Protein AF-A0A822D1A9-F1 (afdb_monomer)

Radius of gyration: 16.35 Å; Cα contacts (8 Å, |Δi|>4): 151; chains: 1; bounding box: 41×34×35 Å

Sequence (163 aa):
LYDCHIIHCDVRPKNLMLDRDTNHIKLIDFGFAIAYDEDDDRSTVDIMDPVMYANDKFLDFHLELLTGKGFPYYHYEQTFDLTCTLNIIMSNSNADMKRNIQSINILPDVQKRQLESLKFWQNLKQTNKHYSKLLNLMKQLDESNQSSSFAVLKDEIEKLFNN

Structure (mmCIF, N/CA/C/O backbone):
data_AF-A0A822D1A9-F1
#
_entry.id   AF-A0A822D1A9-F1
#
loop_
_atom_site.group_PDB
_atom_site.id
_atom_site.type_symbol
_atom_site.label_atom_id
_atom_site.label_alt_id
_atom_site.label_comp_id
_atom_site.label_asym_id
_atom_site.label_entity_id
_atom_site.label_seq_id
_atom_site.pdbx_PDB_ins_code
_atom_site.Cartn_x
_atom_site.Cartn_y
_atom_site.Cartn_z
_atom_site.occupancy
_atom_site.B_iso_or_equiv
_atom_site.auth_seq_id
_atom_site.auth_comp_id
_atom_site.auth_asym_id
_atom_site.auth_atom_id
_atom_site.pdbx_PDB_model_num
ATOM 1 N N . LEU A 1 1 ? 0.813 -14.803 -4.213 1.00 71.69 1 LEU A N 1
ATOM 2 C CA . LEU A 1 1 ? 1.535 -14.156 -5.335 1.00 71.69 1 LEU A CA 1
ATOM 3 C C . LEU A 1 1 ? 3.029 -14.252 -5.114 1.00 71.69 1 LEU A C 1
ATOM 5 O O . LEU A 1 1 ? 3.694 -14.770 -5.997 1.00 71.69 1 LEU A O 1
ATOM 9 N N . TYR A 1 2 ? 3.504 -13.863 -3.927 1.00 67.94 2 TYR A N 1
ATOM 10 C CA . TYR A 1 2 ? 4.890 -14.048 -3.495 1.00 67.94 2 TYR A CA 1
ATOM 11 C C . TYR A 1 2 ? 5.407 -15.485 -3.701 1.00 67.94 2 TYR A C 1
ATOM 13 O O . TYR A 1 2 ? 6.341 -15.668 -4.462 1.00 67.94 2 TYR A O 1
ATOM 21 N N . ASP A 1 3 ? 4.700 -16.512 -3.206 1.00 72.88 3 ASP A N 1
ATOM 22 C CA . ASP A 1 3 ? 5.075 -17.932 -3.419 1.00 72.88 3 ASP A CA 1
ATOM 23 C C . ASP A 1 3 ? 5.117 -18.376 -4.895 1.00 72.88 3 ASP A C 1
ATOM 25 O O . ASP A 1 3 ? 5.614 -19.450 -5.227 1.00 72.88 3 ASP A O 1
ATOM 29 N N . CYS A 1 4 ? 4.528 -17.584 -5.793 1.00 77.31 4 CYS A N 1
ATOM 30 C CA . CYS A 1 4 ? 4.548 -17.823 -7.235 1.00 77.31 4 CYS A CA 1
ATOM 31 C C . CYS A 1 4 ? 5.591 -16.954 -7.952 1.00 77.31 4 CYS A C 1
ATOM 33 O O . CYS A 1 4 ? 5.590 -16.925 -9.179 1.00 77.31 4 CYS A O 1
ATOM 35 N N . HIS A 1 5 ? 6.421 -16.227 -7.203 1.00 74.81 5 HIS A N 1
ATOM 36 C CA . HIS A 1 5 ? 7.373 -15.232 -7.682 1.00 74.81 5 HIS A CA 1
ATOM 37 C C . HIS A 1 5 ? 6.736 -14.148 -8.562 1.00 74.81 5 HIS A C 1
ATOM 39 O O . HIS A 1 5 ? 7.276 -13.750 -9.592 1.00 74.81 5 HIS A O 1
ATOM 45 N N . ILE A 1 6 ? 5.544 -13.679 -8.176 1.00 76.88 6 ILE A N 1
ATOM 46 C CA . ILE A 1 6 ? 4.806 -12.630 -8.890 1.00 76.88 6 ILE A CA 1
ATOM 47 C C . ILE A 1 6 ? 4.643 -11.404 -7.992 1.00 76.88 6 ILE A C 1
ATOM 49 O O . ILE A 1 6 ? 4.118 -11.510 -6.882 1.00 76.88 6 ILE A O 1
ATOM 53 N N . ILE A 1 7 ? 4.986 -10.226 -8.516 1.00 74.75 7 ILE A N 1
ATOM 54 C CA . ILE A 1 7 ? 4.678 -8.922 -7.911 1.00 74.75 7 ILE A CA 1
ATOM 55 C C . ILE A 1 7 ? 3.602 -8.248 -8.765 1.00 74.75 7 ILE A C 1
ATOM 57 O O . ILE A 1 7 ? 3.752 -8.118 -9.973 1.00 74.75 7 ILE A O 1
ATOM 61 N N . HIS A 1 8 ? 2.499 -7.812 -8.152 1.00 78.50 8 HIS A N 1
ATOM 62 C CA . HIS A 1 8 ? 1.350 -7.257 -8.885 1.00 78.50 8 HIS A CA 1
ATOM 63 C C . HIS A 1 8 ? 1.573 -5.832 -9.435 1.00 78.50 8 HIS A C 1
ATOM 65 O O . HIS A 1 8 ? 0.935 -5.441 -10.408 1.00 78.50 8 HIS A O 1
ATOM 71 N N . CYS A 1 9 ? 2.426 -5.034 -8.786 1.00 75.12 9 CYS A N 1
ATOM 72 C CA . CYS A 1 9 ? 2.758 -3.631 -9.101 1.00 75.12 9 CYS A CA 1
ATOM 73 C C . CYS A 1 9 ? 1.615 -2.591 -9.091 1.00 75.12 9 CYS A C 1
ATOM 75 O O . CYS A 1 9 ? 1.907 -1.407 -8.968 1.00 75.12 9 CYS A O 1
ATOM 77 N N . ASP A 1 10 ? 0.337 -2.982 -9.145 1.00 78.25 10 ASP A N 1
ATOM 78 C CA . ASP A 1 10 ? -0.812 -2.055 -9.026 1.00 78.25 10 ASP A CA 1
ATOM 79 C C . ASP A 1 10 ? -1.801 -2.493 -7.928 1.00 78.25 10 ASP A C 1
ATOM 81 O O . ASP A 1 10 ? -3.002 -2.639 -8.160 1.00 78.25 10 ASP A O 1
ATOM 85 N N . VAL A 1 11 ? -1.309 -2.782 -6.716 1.00 79.19 11 VAL A N 1
ATOM 86 C CA . VAL A 1 11 ? -2.184 -3.114 -5.574 1.00 79.19 11 VAL A CA 1
ATOM 87 C C . VAL A 1 11 ? -2.838 -1.835 -5.049 1.00 79.19 11 VAL A C 1
ATOM 89 O O . VAL A 1 11 ? -2.198 -0.982 -4.435 1.00 79.19 11 VAL A O 1
ATOM 92 N N . ARG A 1 12 ? -4.139 -1.680 -5.306 1.00 81.06 12 ARG A N 1
ATOM 93 C CA . ARG A 1 12 ? -4.933 -0.506 -4.909 1.00 81.06 12 ARG A CA 1
ATOM 94 C C . ARG A 1 12 ? -6.425 -0.832 -4.869 1.00 81.06 12 ARG A C 1
ATOM 96 O O . ARG A 1 12 ? -6.840 -1.781 -5.526 1.00 81.06 12 ARG A O 1
ATOM 103 N N . PRO A 1 13 ? -7.270 -0.013 -4.210 1.00 84.81 13 PRO A N 1
ATOM 104 C CA . PRO A 1 13 ? -8.690 -0.332 -4.025 1.00 84.81 13 PRO A CA 1
ATOM 105 C C . PRO A 1 13 ? -9.472 -0.675 -5.302 1.00 84.81 13 PRO A C 1
ATOM 107 O O . PRO A 1 13 ? -10.316 -1.558 -5.262 1.00 84.81 13 PRO A O 1
ATOM 110 N N . LYS A 1 14 ? -9.187 -0.025 -6.444 1.00 86.06 14 LYS A N 1
ATOM 111 C CA . LYS A 1 14 ? -9.860 -0.331 -7.728 1.00 86.06 14 LYS A CA 1
ATOM 112 C C . LYS A 1 14 ? -9.558 -1.744 -8.262 1.00 86.06 14 LYS A C 1
ATOM 114 O O . LYS A 1 14 ? -10.337 -2.254 -9.054 1.00 86.06 14 LYS A O 1
ATOM 119 N N . ASN A 1 15 ? -8.454 -2.345 -7.813 1.00 87.62 15 ASN A N 1
ATOM 120 C CA . ASN A 1 15 ? -7.969 -3.662 -8.222 1.00 87.62 15 ASN A CA 1
ATOM 121 C C . ASN A 1 15 ? -8.267 -4.731 -7.156 1.00 87.62 15 ASN A C 1
ATOM 123 O O . ASN A 1 15 ? -7.783 -5.854 -7.236 1.00 87.62 15 ASN A O 1
ATOM 127 N N . LEU A 1 16 ? -9.074 -4.392 -6.148 1.00 88.25 16 LEU A N 1
ATOM 128 C CA . LEU A 1 16 ? -9.589 -5.323 -5.152 1.00 88.25 16 LEU A CA 1
ATOM 129 C C . LEU A 1 16 ? -11.083 -5.519 -5.410 1.00 88.25 16 LEU A C 1
ATOM 131 O O . LEU A 1 16 ? -11.872 -4.583 -5.282 1.00 88.25 16 LEU A O 1
ATOM 135 N N . MET A 1 17 ? -11.481 -6.734 -5.775 1.00 89.62 17 MET A N 1
ATOM 136 C CA . MET A 1 17 ? -12.871 -7.072 -6.063 1.00 89.62 17 MET A CA 1
ATOM 137 C C . MET A 1 17 ? -13.450 -7.951 -4.958 1.00 89.62 17 MET A C 1
ATOM 139 O O . MET A 1 17 ? -12.850 -8.953 -4.578 1.00 89.62 17 MET A O 1
ATOM 143 N N . LEU A 1 18 ? -14.634 -7.595 -4.458 1.00 90.38 18 LEU A N 1
ATOM 144 C CA . LEU A 1 18 ? -15.374 -8.433 -3.520 1.00 90.38 18 LEU A CA 1
ATOM 145 C C . LEU A 1 18 ? -16.129 -9.519 -4.289 1.00 90.38 18 LEU A C 1
ATOM 147 O O . LEU A 1 18 ? -17.039 -9.221 -5.065 1.00 90.38 18 LEU A O 1
ATOM 151 N N . ASP A 1 19 ? -15.778 -10.772 -4.034 1.00 90.25 19 ASP A N 1
ATOM 152 C CA . ASP A 1 19 ? -16.587 -11.920 -4.411 1.00 90.25 19 ASP A CA 1
ATOM 153 C C . ASP A 1 19 ? -17.749 -12.039 -3.415 1.00 90.25 19 ASP A C 1
ATOM 155 O O . ASP A 1 19 ? -17.548 -12.324 -2.235 1.00 90.25 19 ASP A O 1
ATOM 159 N N . ARG A 1 20 ? -18.972 -11.763 -3.883 1.00 90.00 20 ARG A N 1
ATOM 160 C CA . ARG A 1 20 ? -20.173 -11.731 -3.033 1.00 90.00 20 ARG A CA 1
ATOM 161 C C . ARG A 1 20 ? -20.631 -13.112 -2.579 1.00 90.00 20 ARG A C 1
ATOM 163 O O . ARG A 1 20 ? -21.328 -13.195 -1.574 1.00 90.00 20 ARG A O 1
ATOM 170 N N . ASP A 1 21 ? -20.249 -14.162 -3.296 1.00 91.69 21 ASP A N 1
ATOM 171 C CA . ASP A 1 21 ? -20.668 -15.522 -2.969 1.00 91.69 21 ASP A CA 1
ATOM 172 C C . ASP A 1 21 ? -19.790 -16.093 -1.853 1.00 91.69 21 ASP A C 1
ATOM 174 O O . ASP A 1 21 ? -20.269 -16.805 -0.972 1.00 91.69 21 ASP A O 1
ATOM 178 N N . THR A 1 22 ? -18.501 -15.738 -1.857 1.00 87.19 22 THR A N 1
ATOM 179 C CA . THR A 1 22 ? -17.527 -16.218 -0.863 1.00 87.19 22 THR A CA 1
ATOM 180 C C . THR A 1 22 ? -17.194 -15.201 0.228 1.00 87.19 22 THR A C 1
ATOM 182 O O . THR A 1 22 ? -16.541 -15.556 1.205 1.00 87.19 22 THR A O 1
ATOM 185 N N . ASN A 1 23 ? -17.625 -13.943 0.087 1.00 80.62 23 ASN A N 1
ATOM 186 C CA . ASN A 1 23 ? -17.177 -12.806 0.903 1.00 80.62 23 ASN A CA 1
ATOM 187 C C . ASN A 1 23 ? -15.646 -12.633 0.942 1.00 80.62 23 ASN A C 1
ATOM 189 O O . ASN A 1 23 ? -15.108 -12.014 1.861 1.00 80.62 23 ASN A O 1
ATOM 193 N N . HIS A 1 24 ? -14.930 -13.156 -0.055 1.00 80.69 24 HIS A N 1
ATOM 194 C CA . HIS A 1 24 ? -13.487 -12.986 -0.180 1.00 80.69 24 HIS A CA 1
ATOM 195 C C . HIS A 1 24 ? -13.143 -11.803 -1.083 1.00 80.69 24 HIS A C 1
ATOM 197 O O . HIS A 1 24 ? -13.847 -11.493 -2.046 1.00 80.69 24 HIS A O 1
ATOM 203 N N . ILE A 1 25 ? -12.012 -11.160 -0.796 1.00 83.00 25 ILE A N 1
ATOM 204 C CA . ILE A 1 25 ? -11.418 -10.180 -1.704 1.00 83.00 25 ILE A CA 1
ATOM 205 C C . ILE A 1 25 ? -10.511 -10.915 -2.687 1.00 83.00 25 ILE A C 1
ATOM 207 O O . ILE A 1 25 ? -9.664 -11.715 -2.293 1.00 83.00 25 ILE A O 1
ATOM 211 N N . LYS A 1 26 ? -10.680 -10.617 -3.972 1.00 86.38 26 LYS A N 1
ATOM 212 C CA . LYS A 1 26 ? -9.811 -11.066 -5.056 1.00 86.38 26 LYS A CA 1
ATOM 213 C C . LYS A 1 26 ? -9.015 -9.883 -5.581 1.00 86.38 26 LYS A C 1
ATOM 215 O O . LYS A 1 26 ? -9.582 -8.831 -5.873 1.00 86.38 26 LYS A O 1
ATOM 220 N N . LEU A 1 27 ? -7.709 -10.074 -5.713 1.00 87.38 27 LEU A N 1
ATOM 221 C CA . LEU A 1 27 ? -6.847 -9.154 -6.441 1.00 87.38 27 LEU A CA 1
ATOM 222 C C . LEU A 1 27 ? -7.058 -9.382 -7.945 1.00 87.38 27 LEU A C 1
ATOM 224 O O . LEU A 1 27 ? -7.046 -10.524 -8.407 1.00 87.38 27 LEU A O 1
ATOM 228 N N . ILE A 1 28 ? -7.320 -8.305 -8.679 1.00 90.12 28 ILE A N 1
ATOM 229 C CA . ILE A 1 28 ? -7.594 -8.300 -10.120 1.00 90.12 28 ILE A CA 1
ATOM 230 C C . ILE A 1 28 ? -6.649 -7.327 -10.833 1.00 90.12 28 ILE A C 1
ATOM 232 O O . ILE A 1 28 ? -6.039 -6.488 -10.185 1.00 90.12 28 ILE A O 1
ATOM 236 N N . ASP A 1 29 ? -6.624 -7.391 -12.166 1.00 87.06 29 ASP A N 1
ATOM 237 C CA . ASP A 1 29 ? -5.840 -6.501 -13.039 1.00 87.06 29 ASP A CA 1
ATOM 238 C C . ASP A 1 29 ? -4.312 -6.656 -12.909 1.00 87.06 29 ASP A C 1
ATOM 240 O O . ASP A 1 29 ? -3.592 -5.795 -12.413 1.00 87.06 29 ASP A O 1
ATOM 244 N N . PHE A 1 30 ? -3.816 -7.770 -13.450 1.00 86.56 30 PHE A N 1
ATOM 245 C CA . PHE A 1 30 ? -2.393 -8.110 -13.531 1.00 86.56 30 PHE A CA 1
ATOM 246 C C . PHE A 1 30 ? -1.680 -7.442 -14.720 1.00 86.56 30 PHE A C 1
ATOM 248 O O . PHE A 1 30 ? -0.601 -7.885 -15.106 1.00 86.56 30 PHE A O 1
ATOM 255 N N . GLY A 1 31 ? -2.256 -6.398 -15.329 1.00 83.38 31 GLY A N 1
ATOM 256 C CA . GLY A 1 31 ? -1.681 -5.739 -16.511 1.00 83.38 31 GLY A CA 1
ATOM 257 C C . GLY A 1 31 ? -0.286 -5.141 -16.287 1.00 83.38 31 GLY A C 1
ATOM 258 O O . GLY A 1 31 ? 0.441 -4.918 -17.251 1.00 83.38 31 GLY A O 1
ATOM 259 N N . PHE A 1 32 ? 0.090 -4.926 -15.023 1.00 76.00 32 PHE A N 1
ATOM 260 C CA . PHE A 1 32 ? 1.408 -4.445 -14.601 1.00 76.00 32 PHE A CA 1
ATOM 261 C C . PHE A 1 32 ? 2.195 -5.468 -13.776 1.00 76.00 32 PHE A C 1
ATOM 263 O O . PHE A 1 32 ? 3.253 -5.138 -13.244 1.00 76.00 32 PHE A O 1
ATOM 270 N N . ALA A 1 33 ? 1.678 -6.688 -13.630 1.00 79.38 33 ALA A N 1
ATOM 271 C CA . ALA A 1 33 ? 2.338 -7.695 -12.824 1.00 79.38 33 ALA A CA 1
ATOM 272 C C . ALA A 1 33 ? 3.624 -8.174 -13.499 1.00 79.38 33 ALA A C 1
ATOM 274 O O . ALA A 1 33 ? 3.681 -8.343 -14.718 1.00 79.38 33 ALA A O 1
ATOM 275 N N . ILE A 1 34 ? 4.636 -8.444 -12.685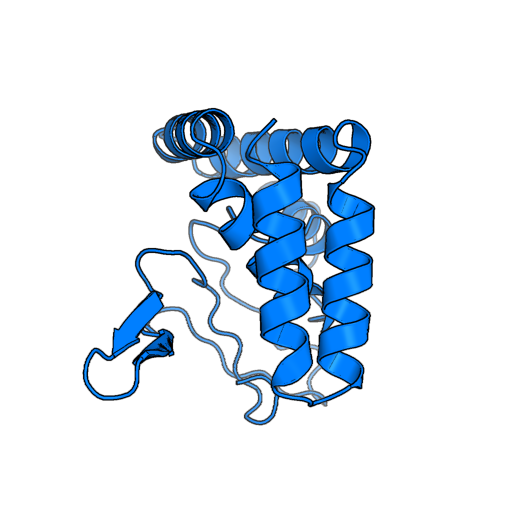 1.00 73.88 34 ILE A N 1
ATOM 276 C CA . ILE A 1 34 ? 5.912 -8.990 -13.131 1.00 73.88 34 ILE A CA 1
ATOM 277 C C . ILE A 1 34 ? 6.187 -10.326 -12.448 1.00 73.88 34 ILE A C 1
ATOM 279 O O . ILE A 1 34 ? 5.747 -10.560 -11.319 1.00 73.88 34 ILE A O 1
ATOM 283 N N . ALA A 1 35 ? 6.935 -11.183 -13.135 1.00 75.56 35 ALA A N 1
ATOM 284 C CA . ALA A 1 35 ? 7.597 -12.321 -12.515 1.00 75.56 35 ALA A CA 1
ATOM 285 C C . ALA A 1 35 ? 9.004 -11.892 -12.077 1.00 75.56 35 ALA A C 1
ATOM 287 O O . ALA A 1 35 ? 9.661 -11.142 -12.801 1.00 75.56 35 ALA A O 1
ATOM 288 N N . TYR A 1 36 ? 9.452 -12.348 -10.913 1.00 68.25 36 TYR A N 1
ATOM 289 C CA . TYR A 1 36 ? 10.832 -12.185 -10.459 1.00 68.25 36 TYR A CA 1
ATOM 290 C C . TYR A 1 36 ? 11.468 -13.557 -10.229 1.00 68.25 36 TYR A C 1
ATOM 292 O O . TYR A 1 36 ? 10.769 -14.564 -10.158 1.00 68.25 36 TYR A O 1
ATOM 300 N N . ASP A 1 37 ? 12.790 -13.600 -10.165 1.00 69.75 37 ASP A N 1
ATOM 301 C CA . ASP A 1 37 ? 13.548 -14.796 -9.811 1.00 69.75 37 ASP A CA 1
ATOM 302 C C . ASP A 1 37 ? 14.379 -14.437 -8.577 1.00 69.75 37 ASP A C 1
ATOM 304 O O . ASP A 1 37 ? 15.053 -13.409 -8.571 1.00 69.75 37 ASP A O 1
ATOM 308 N N . GLU A 1 38 ? 14.266 -15.223 -7.505 1.00 65.06 38 GLU A N 1
ATOM 309 C CA . GLU A 1 38 ? 14.998 -14.976 -6.253 1.00 65.06 38 GLU A CA 1
ATOM 310 C C . GLU A 1 38 ? 16.513 -15.113 -6.439 1.00 65.06 38 GLU A C 1
ATOM 312 O O . GLU A 1 38 ? 17.275 -14.484 -5.703 1.00 65.06 38 GLU A O 1
ATOM 317 N N . ASP A 1 39 ? 16.935 -15.882 -7.447 1.00 65.38 39 ASP A N 1
ATOM 318 C CA . ASP A 1 39 ? 18.337 -16.094 -7.801 1.00 65.38 39 ASP A CA 1
ATOM 319 C C . ASP A 1 39 ? 18.851 -15.080 -8.845 1.00 65.38 39 ASP A C 1
ATOM 321 O O . ASP A 1 39 ? 20.058 -15.022 -9.110 1.00 65.38 39 ASP A O 1
ATOM 325 N N . ASP A 1 40 ? 17.969 -14.262 -9.436 1.00 59.69 40 ASP A N 1
ATOM 326 C CA . ASP A 1 40 ? 18.343 -13.216 -10.390 1.00 59.69 40 ASP A CA 1
ATOM 327 C C . ASP A 1 40 ? 18.321 -11.834 -9.724 1.00 59.69 40 ASP A C 1
ATOM 329 O O . ASP A 1 40 ? 17.287 -11.177 -9.595 1.00 59.69 40 ASP A O 1
ATOM 333 N N . ASP A 1 41 ? 19.513 -11.327 -9.402 1.00 54.03 41 ASP A N 1
ATOM 334 C CA . ASP A 1 41 ? 19.749 -9.944 -8.954 1.00 54.03 41 ASP A CA 1
ATOM 335 C C . ASP A 1 41 ? 19.246 -8.877 -9.960 1.00 54.03 41 ASP A C 1
ATOM 337 O O . ASP A 1 41 ? 19.340 -7.674 -9.701 1.00 54.03 41 ASP A O 1
ATOM 341 N N . ARG A 1 42 ? 18.746 -9.282 -11.140 1.00 49.81 42 ARG A N 1
ATOM 342 C CA . ARG A 1 42 ? 18.318 -8.402 -12.235 1.00 49.81 42 ARG A CA 1
ATOM 343 C C . ARG A 1 42 ? 16.825 -8.407 -12.533 1.00 49.81 42 ARG A C 1
ATOM 345 O O . ARG A 1 42 ? 16.446 -7.989 -13.629 1.00 49.81 42 ARG A O 1
ATOM 352 N N . SER A 1 43 ? 15.956 -8.778 -11.597 1.00 47.47 43 SER A N 1
ATOM 353 C CA . SER A 1 43 ? 14.517 -8.538 -11.766 1.00 47.47 43 SER A CA 1
ATOM 354 C C . SER A 1 43 ? 14.200 -7.030 -11.707 1.00 47.47 43 SER A C 1
ATOM 356 O O . SER A 1 43 ? 13.792 -6.487 -10.681 1.00 47.47 43 SER A O 1
ATOM 358 N N . THR A 1 44 ? 14.442 -6.318 -12.811 1.00 48.62 44 THR A N 1
ATOM 359 C CA . THR A 1 44 ? 14.076 -4.911 -12.994 1.00 48.62 44 THR A CA 1
ATOM 360 C C . THR A 1 44 ? 12.574 -4.814 -13.209 1.00 48.62 44 THR A C 1
ATOM 362 O O . THR A 1 44 ? 12.032 -5.446 -14.116 1.00 48.62 44 THR A O 1
ATOM 365 N N . VAL A 1 45 ? 11.903 -4.009 -12.394 1.00 53.09 45 VAL A N 1
ATOM 366 C CA . VAL A 1 45 ? 10.462 -3.768 -12.499 1.00 53.09 45 VAL A CA 1
ATOM 367 C C . VAL A 1 45 ? 10.245 -2.463 -13.253 1.00 53.09 45 VAL A C 1
ATOM 369 O O . VAL A 1 45 ? 10.719 -1.420 -12.802 1.00 53.09 45 VAL A O 1
ATOM 372 N N . ASP A 1 46 ? 9.499 -2.485 -14.358 1.00 48.12 46 ASP A N 1
ATOM 373 C CA . ASP A 1 46 ? 8.955 -1.249 -14.924 1.00 48.12 46 ASP A CA 1
ATOM 374 C C . ASP A 1 46 ? 7.900 -0.707 -13.951 1.00 48.12 46 ASP A C 1
ATOM 376 O O . ASP A 1 46 ? 6.791 -1.234 -13.833 1.00 48.12 46 ASP A O 1
ATOM 380 N N . ILE A 1 47 ? 8.270 0.318 -13.181 1.00 51.38 47 ILE A N 1
ATOM 381 C CA . ILE A 1 47 ? 7.390 0.876 -12.155 1.00 51.38 47 ILE A CA 1
ATOM 382 C C . ILE A 1 47 ? 6.345 1.789 -12.801 1.00 51.38 47 ILE A C 1
ATOM 384 O O . ILE A 1 47 ? 6.672 2.731 -13.523 1.00 51.38 47 ILE A O 1
ATOM 388 N N . MET A 1 48 ? 5.077 1.510 -12.489 1.00 59.50 48 MET A N 1
ATOM 389 C CA . MET A 1 48 ? 3.901 2.180 -13.041 1.00 59.50 48 MET A CA 1
ATOM 390 C C . MET A 1 48 ? 3.152 3.036 -12.001 1.00 59.50 48 MET A C 1
ATOM 392 O O . MET A 1 48 ? 3.461 3.091 -10.811 1.00 59.50 48 MET A O 1
ATOM 396 N N . ASP A 1 49 ? 2.167 3.766 -12.512 1.00 52.78 49 ASP A N 1
ATOM 397 C CA . ASP A 1 49 ? 1.790 5.113 -12.091 1.00 52.78 49 ASP A CA 1
ATOM 398 C C . ASP A 1 49 ? 0.619 5.190 -11.083 1.00 52.78 49 ASP A C 1
ATOM 400 O O . ASP A 1 49 ? -0.194 6.119 -11.127 1.00 52.78 49 ASP A O 1
ATOM 404 N N . PRO A 1 50 ? 0.484 4.249 -10.131 1.00 60.59 50 PRO A N 1
ATOM 405 C CA . PRO A 1 50 ? 0.709 4.752 -8.779 1.00 60.59 50 PRO A CA 1
ATOM 406 C C . PRO A 1 50 ? 1.231 3.714 -7.784 1.00 60.59 50 PRO A C 1
ATOM 408 O O . PRO A 1 50 ? 0.484 2.919 -7.214 1.00 60.59 50 PRO A O 1
ATOM 411 N N . VAL A 1 51 ? 2.457 3.954 -7.341 1.00 72.69 51 VAL A N 1
ATOM 412 C CA . VAL A 1 51 ? 3.018 3.487 -6.064 1.00 72.69 51 VAL A CA 1
ATOM 413 C C . VAL A 1 51 ? 2.390 4.181 -4.837 1.00 72.69 51 VAL A C 1
ATOM 415 O O . VAL A 1 51 ? 2.975 4.228 -3.762 1.00 72.69 51 VAL A O 1
ATOM 418 N N . MET A 1 52 ? 1.180 4.739 -4.985 1.00 77.81 52 MET A N 1
ATOM 419 C CA . MET A 1 52 ? 0.478 5.575 -3.998 1.00 77.81 52 MET A CA 1
ATOM 420 C C . MET A 1 52 ? 0.341 4.898 -2.646 1.00 77.81 52 MET A C 1
ATOM 422 O O . MET A 1 52 ? 0.348 5.587 -1.641 1.00 77.81 52 MET A O 1
ATOM 426 N N . TYR A 1 53 ? 0.157 3.582 -2.609 1.00 83.56 53 TYR A N 1
ATOM 427 C CA . TYR A 1 53 ? 0.000 2.842 -1.359 1.00 83.56 53 TYR A CA 1
ATOM 428 C C . TYR A 1 53 ? 1.282 2.123 -0.946 1.00 83.56 53 TYR A C 1
ATOM 430 O O . TYR A 1 53 ? 1.279 1.470 0.087 1.00 83.56 53 TYR A O 1
ATOM 438 N N . ALA A 1 54 ? 2.375 2.252 -1.698 1.00 80.56 54 ALA A N 1
ATOM 439 C CA . ALA A 1 54 ? 3.616 1.545 -1.421 1.00 80.56 54 ALA A CA 1
ATOM 440 C C . ALA A 1 54 ? 4.252 1.944 -0.077 1.00 80.56 54 ALA A C 1
ATOM 442 O O . ALA A 1 54 ? 3.902 2.950 0.547 1.00 80.56 54 ALA A O 1
ATOM 443 N N . ASN A 1 55 ? 5.203 1.129 0.380 1.00 81.38 55 ASN A N 1
ATOM 444 C CA . ASN A 1 55 ? 6.019 1.469 1.542 1.00 81.38 55 ASN A CA 1
ATOM 445 C C . ASN A 1 55 ? 7.000 2.622 1.217 1.00 81.38 55 ASN A C 1
ATOM 447 O O . ASN A 1 55 ? 7.234 2.933 0.048 1.00 81.38 55 ASN A O 1
ATOM 451 N N . ASP A 1 56 ? 7.589 3.243 2.248 1.00 81.56 56 ASP A N 1
ATOM 452 C CA . ASP A 1 56 ? 8.481 4.399 2.032 1.00 81.56 56 ASP A CA 1
ATOM 453 C C . ASP A 1 56 ? 9.735 3.989 1.263 1.00 81.56 56 ASP A C 1
ATOM 455 O O . ASP A 1 56 ? 10.121 4.693 0.347 1.00 81.56 56 ASP A O 1
ATOM 459 N N . LYS A 1 57 ? 10.310 2.813 1.555 1.00 81.81 57 LYS A N 1
ATOM 460 C CA . LYS A 1 57 ? 11.512 2.317 0.867 1.00 81.81 57 LYS A CA 1
ATOM 461 C C . LYS A 1 57 ? 11.313 2.202 -0.646 1.00 81.81 57 LYS A C 1
ATOM 463 O O . LYS A 1 57 ? 12.198 2.561 -1.410 1.00 81.81 57 LYS A O 1
ATOM 468 N N . PHE A 1 58 ? 10.170 1.681 -1.080 1.00 79.94 58 PHE A N 1
ATOM 469 C CA . PHE A 1 58 ? 9.832 1.520 -2.490 1.00 79.94 58 PHE A CA 1
ATOM 470 C C . PHE A 1 58 ? 9.540 2.861 -3.148 1.00 79.94 58 PHE A C 1
ATOM 472 O O . PHE A 1 58 ? 9.883 3.081 -4.305 1.00 79.94 58 PHE A O 1
ATOM 479 N N . LEU A 1 59 ? 8.911 3.770 -2.409 1.00 80.00 59 LEU A N 1
ATOM 480 C CA . LEU A 1 59 ? 8.607 5.100 -2.900 1.00 80.00 59 LEU A CA 1
ATOM 481 C C . LEU A 1 59 ? 9.870 5.967 -3.022 1.00 80.00 59 LEU A C 1
ATOM 483 O O . LEU A 1 59 ? 10.034 6.646 -4.032 1.00 80.00 59 LEU A O 1
ATOM 487 N N . ASP A 1 60 ? 10.778 5.882 -2.049 1.00 81.25 60 ASP A N 1
ATOM 488 C CA . ASP A 1 60 ? 12.117 6.478 -2.073 1.00 81.25 60 ASP A CA 1
ATOM 489 C C . ASP A 1 60 ? 12.920 5.926 -3.255 1.00 81.25 60 ASP A C 1
ATOM 491 O O . ASP A 1 60 ? 13.395 6.696 -4.088 1.00 81.25 60 ASP A O 1
ATOM 495 N N . PHE A 1 61 ? 12.977 4.597 -3.394 1.00 81.69 61 PHE A N 1
ATOM 496 C CA . PHE A 1 61 ? 13.595 3.926 -4.538 1.00 81.69 61 PHE A CA 1
ATOM 497 C C . PHE A 1 61 ? 13.049 4.442 -5.875 1.00 81.69 61 PHE A C 1
ATOM 499 O O . PHE A 1 61 ? 13.800 4.790 -6.788 1.00 81.69 61 PHE A O 1
ATOM 506 N N . HIS A 1 62 ? 11.724 4.530 -5.997 1.00 77.06 62 HIS A N 1
ATOM 507 C CA . HIS A 1 62 ? 11.097 4.968 -7.233 1.00 77.06 62 HIS A CA 1
ATOM 508 C C . HIS A 1 62 ? 11.389 6.444 -7.549 1.00 77.06 62 HIS A C 1
ATOM 510 O O . HIS A 1 62 ? 11.643 6.798 -8.702 1.00 77.06 62 HIS A O 1
ATOM 516 N N . LEU A 1 63 ? 11.431 7.305 -6.530 1.00 78.88 63 LEU A N 1
ATOM 517 C CA . LEU A 1 63 ? 11.829 8.705 -6.679 1.00 78.88 63 LEU A CA 1
ATOM 518 C C . LEU A 1 63 ? 13.301 8.849 -7.079 1.00 78.88 63 LEU A C 1
ATOM 520 O O . LEU A 1 63 ? 13.634 9.692 -7.916 1.00 78.88 63 LEU A 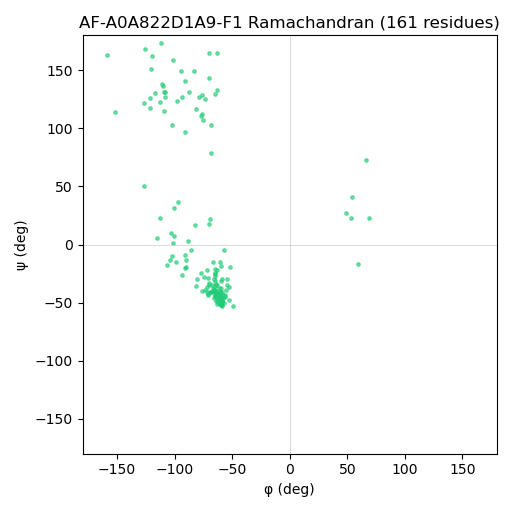O 1
ATOM 524 N N . GLU A 1 64 ? 14.194 8.031 -6.525 1.00 81.50 64 GLU A N 1
ATOM 525 C CA . GLU A 1 64 ? 15.597 7.989 -6.942 1.00 81.50 64 GLU A CA 1
ATOM 526 C C . GLU A 1 64 ? 15.729 7.599 -8.417 1.00 81.50 64 GLU A C 1
ATOM 528 O O . GLU A 1 64 ? 16.490 8.238 -9.147 1.00 81.50 64 GLU A O 1
ATOM 533 N N . LEU A 1 65 ? 14.942 6.631 -8.893 1.00 75.94 65 LEU A N 1
ATOM 534 C CA . LEU A 1 65 ? 14.900 6.275 -10.312 1.00 75.94 65 LEU A CA 1
ATOM 535 C C . LEU A 1 65 ? 14.433 7.424 -11.200 1.00 75.94 65 LEU A C 1
ATOM 537 O O . LEU A 1 65 ? 15.115 7.769 -12.165 1.00 75.94 65 LEU A O 1
ATOM 541 N N . LEU A 1 66 ? 13.307 8.060 -10.865 1.00 73.75 66 LEU A N 1
ATOM 542 C CA . LEU A 1 66 ? 12.784 9.171 -11.665 1.00 73.75 66 LEU A CA 1
ATOM 543 C C . LEU A 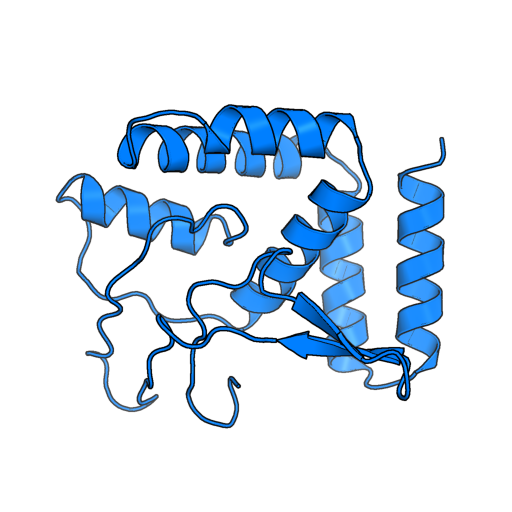1 66 ? 13.703 10.395 -11.675 1.00 73.75 66 LEU A C 1
ATOM 545 O O . LEU A 1 66 ? 13.693 11.166 -12.633 1.00 73.75 66 LEU A O 1
ATOM 549 N N . THR A 1 67 ? 14.496 10.581 -10.620 1.00 79.38 67 THR A N 1
ATOM 550 C CA . THR A 1 67 ? 15.465 11.681 -10.521 1.00 79.38 67 THR A CA 1
ATOM 551 C C . THR A 1 67 ? 16.838 11.336 -11.102 1.00 79.38 67 THR A C 1
ATOM 553 O O . THR A 1 67 ? 17.743 12.171 -11.044 1.00 79.38 67 THR A O 1
ATOM 556 N N . GLY A 1 68 ? 17.006 10.139 -11.677 1.00 78.25 68 GLY A N 1
ATOM 557 C CA . GLY A 1 68 ? 18.266 9.676 -12.264 1.00 78.25 68 GLY A CA 1
ATOM 558 C C . GLY A 1 68 ? 19.370 9.415 -11.23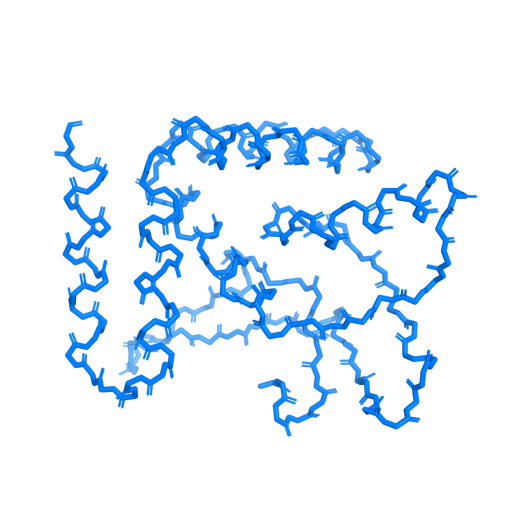6 1.00 78.25 68 GLY A C 1
ATOM 559 O O . GLY A 1 68 ? 20.549 9.495 -11.573 1.00 78.25 68 GLY A O 1
ATOM 560 N N . LYS A 1 69 ? 18.999 9.160 -9.975 1.00 77.69 69 LYS A N 1
ATOM 561 C CA . LYS A 1 69 ? 19.912 8.933 -8.843 1.00 77.69 69 LYS A CA 1
ATOM 562 C C . LYS A 1 69 ? 19.987 7.474 -8.388 1.00 77.69 69 LYS A C 1
ATOM 564 O O . LYS A 1 69 ? 20.929 7.132 -7.681 1.00 77.69 69 LYS A O 1
ATOM 569 N N . GLY A 1 70 ? 19.015 6.644 -8.765 1.00 67.19 70 GLY A N 1
ATOM 570 C CA . GLY A 1 70 ? 18.899 5.250 -8.331 1.00 67.19 70 GLY A CA 1
ATOM 571 C C . GLY A 1 70 ? 19.374 4.239 -9.374 1.00 67.19 70 GLY A C 1
ATOM 572 O O . GLY A 1 70 ? 19.411 4.520 -10.573 1.00 67.19 70 GLY A O 1
ATOM 573 N N . PHE A 1 71 ? 19.705 3.035 -8.914 1.00 68.00 71 PHE A N 1
ATOM 574 C CA . PHE A 1 71 ? 19.889 1.866 -9.778 1.00 68.00 71 PHE A CA 1
ATOM 575 C C . PHE A 1 71 ? 18.530 1.215 -10.069 1.00 68.00 71 PHE A C 1
ATOM 577 O O . PHE A 1 71 ? 17.678 1.245 -9.190 1.00 68.00 71 PHE A O 1
ATOM 584 N N . PRO A 1 72 ? 18.307 0.580 -11.237 1.00 65.75 72 PRO A N 1
ATOM 585 C CA . PRO A 1 72 ? 17.011 0.003 -11.642 1.00 65.75 72 PRO A CA 1
ATOM 586 C C . PRO A 1 72 ? 16.573 -1.246 -10.853 1.00 65.75 72 PRO A C 1
ATOM 588 O O . PRO A 1 72 ? 15.685 -1.968 -11.300 1.00 65.75 72 PRO A O 1
ATOM 591 N N . TYR A 1 73 ? 17.163 -1.503 -9.684 1.00 65.94 73 TYR A N 1
ATOM 592 C CA . TYR A 1 73 ? 16.986 -2.736 -8.922 1.00 65.94 73 TYR A CA 1
ATOM 593 C C . TYR A 1 73 ? 16.431 -2.446 -7.526 1.00 65.94 73 TYR A C 1
ATOM 595 O O . TYR A 1 73 ? 17.086 -1.787 -6.718 1.00 65.94 73 TYR A O 1
ATOM 603 N N . TYR A 1 74 ? 15.234 -2.964 -7.242 1.00 71.19 74 TYR A N 1
ATOM 604 C CA . TYR A 1 74 ? 14.640 -2.964 -5.906 1.00 71.19 74 TYR A CA 1
ATOM 605 C C . TYR A 1 74 ? 14.551 -4.390 -5.388 1.00 71.19 74 TYR A C 1
ATOM 607 O O . TYR A 1 74 ? 13.885 -5.227 -5.995 1.00 71.19 74 TYR A O 1
ATOM 615 N N . HIS A 1 75 ? 15.161 -4.649 -4.235 1.00 71.25 75 HIS A N 1
ATOM 616 C CA . HIS A 1 75 ? 14.950 -5.906 -3.532 1.00 71.25 75 HIS A CA 1
ATOM 617 C C . HIS A 1 75 ? 13.587 -5.871 -2.849 1.00 71.25 75 HIS A C 1
ATOM 619 O O . HIS A 1 75 ? 13.356 -5.088 -1.925 1.00 71.25 75 HIS A O 1
ATOM 625 N N . TYR A 1 76 ? 12.675 -6.712 -3.330 1.00 69.62 76 TYR A N 1
ATOM 626 C CA . TYR A 1 76 ? 11.352 -6.834 -2.745 1.00 69.62 76 TYR A CA 1
ATOM 627 C C . TYR A 1 76 ? 11.443 -7.380 -1.315 1.00 69.62 76 TYR A C 1
ATOM 629 O O . TYR A 1 76 ? 12.072 -8.404 -1.066 1.00 69.62 76 TYR A O 1
ATOM 637 N N . GLU A 1 77 ? 10.791 -6.708 -0.367 1.00 69.06 77 GLU A N 1
ATOM 638 C CA . GLU A 1 77 ? 10.722 -7.142 1.030 1.00 69.06 77 GLU A CA 1
ATOM 639 C C . GLU A 1 77 ? 9.291 -7.571 1.365 1.00 69.06 77 GLU A C 1
ATOM 641 O O . GLU A 1 77 ? 8.353 -6.841 1.062 1.00 69.06 77 GLU A O 1
ATOM 646 N N . GLN A 1 78 ? 9.099 -8.669 2.102 1.00 65.00 78 GLN A N 1
ATOM 647 C CA . GLN A 1 78 ? 7.770 -9.121 2.560 1.00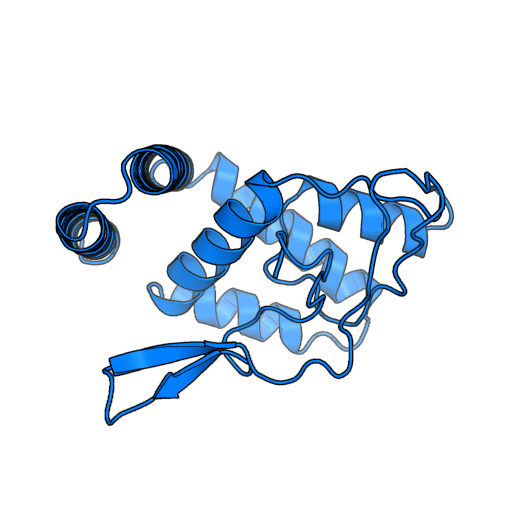 65.00 78 GLN A CA 1
ATOM 648 C C . GLN A 1 78 ? 6.991 -8.031 3.330 1.00 65.00 78 GLN A C 1
ATOM 650 O O . GLN A 1 78 ? 5.765 -7.943 3.280 1.00 65.00 78 GLN A O 1
ATOM 655 N N . THR A 1 79 ? 7.701 -7.121 4.008 1.00 66.56 79 THR A N 1
ATOM 656 C CA . THR A 1 79 ? 7.083 -5.984 4.713 1.00 66.56 79 THR A CA 1
ATOM 657 C C . THR A 1 79 ? 6.419 -4.963 3.779 1.00 66.56 79 THR A C 1
ATOM 659 O O . THR A 1 79 ? 5.619 -4.139 4.242 1.00 66.56 79 THR A O 1
ATOM 662 N N . PHE A 1 80 ? 6.720 -5.011 2.476 1.00 69.44 80 PHE A N 1
ATOM 663 C CA . PHE A 1 80 ? 6.050 -4.237 1.438 1.00 69.44 80 PHE A CA 1
ATOM 664 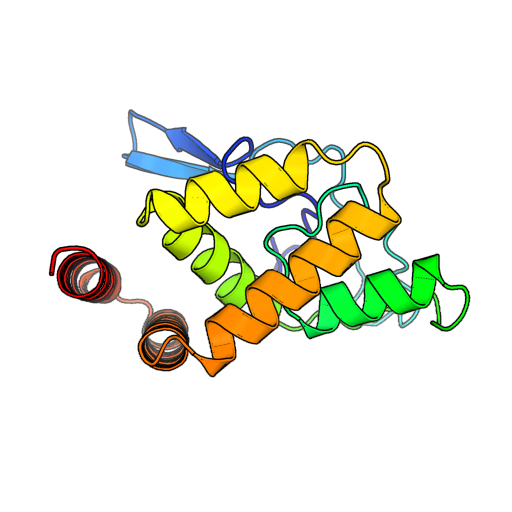C C . PHE A 1 80 ? 4.551 -4.511 1.428 1.00 69.44 80 PHE A C 1
ATOM 666 O O . PHE A 1 80 ? 3.773 -3.562 1.536 1.00 69.44 80 PHE A O 1
ATOM 673 N N . ASP A 1 81 ? 4.147 -5.782 1.404 1.00 71.69 81 ASP A N 1
ATOM 674 C CA . ASP A 1 81 ? 2.738 -6.169 1.323 1.00 71.69 81 ASP A CA 1
ATOM 675 C C . ASP A 1 81 ? 1.950 -5.726 2.554 1.00 71.69 81 ASP A C 1
ATOM 677 O O . ASP A 1 81 ? 0.857 -5.167 2.432 1.00 71.69 81 ASP A O 1
ATOM 681 N N . LEU A 1 82 ? 2.530 -5.883 3.747 1.00 76.75 82 LEU A N 1
ATOM 682 C CA . LEU A 1 82 ? 1.897 -5.460 4.998 1.00 76.75 82 LEU A CA 1
ATOM 683 C C . LEU A 1 82 ? 1.720 -3.941 5.061 1.00 76.75 82 LEU A C 1
ATOM 685 O O . LEU A 1 82 ? 0.652 -3.451 5.430 1.00 76.75 82 LEU A O 1
ATOM 689 N N . THR A 1 83 ? 2.746 -3.184 4.672 1.00 82.12 83 THR A N 1
ATOM 690 C CA . THR A 1 83 ? 2.684 -1.715 4.675 1.00 82.12 83 THR A CA 1
ATOM 691 C C . THR A 1 83 ? 1.710 -1.205 3.614 1.00 82.12 83 THR A C 1
ATOM 693 O O . THR A 1 83 ? 0.929 -0.294 3.886 1.00 82.12 83 THR A O 1
ATOM 696 N N . CYS A 1 84 ? 1.708 -1.820 2.428 1.00 81.56 84 CYS A N 1
ATOM 697 C CA . CYS A 1 84 ? 0.779 -1.497 1.351 1.00 81.56 84 CYS A CA 1
ATOM 698 C C . CYS A 1 84 ? -0.672 -1.754 1.763 1.00 81.56 84 CYS A C 1
ATOM 700 O O . CYS A 1 84 ? -1.536 -0.880 1.652 1.00 81.56 84 CYS A O 1
ATOM 702 N N . THR A 1 85 ? -0.919 -2.921 2.351 1.00 80.56 85 THR A N 1
ATOM 703 C CA . THR A 1 85 ? -2.226 -3.297 2.888 1.00 80.56 85 THR A CA 1
ATOM 704 C C . THR A 1 85 ? -2.679 -2.322 3.975 1.00 80.56 85 THR A C 1
ATOM 706 O O . THR A 1 85 ? -3.814 -1.844 3.938 1.00 80.56 85 THR A O 1
ATOM 709 N N . LEU A 1 86 ? -1.793 -1.946 4.904 1.00 84.69 86 LEU A N 1
ATOM 710 C CA . LEU A 1 86 ? -2.108 -0.967 5.944 1.00 84.69 86 LEU A CA 1
ATOM 711 C C . LEU A 1 86 ? -2.460 0.402 5.349 1.00 84.69 86 LEU A C 1
ATOM 713 O O . LEU A 1 86 ? -3.460 1.002 5.737 1.00 84.69 86 LEU A O 1
ATOM 717 N N . ASN A 1 87 ? -1.688 0.886 4.377 1.00 88.44 87 ASN A N 1
ATOM 718 C CA . ASN A 1 87 ? -1.952 2.149 3.688 1.00 88.44 87 ASN A CA 1
ATOM 719 C C . ASN A 1 87 ? -3.334 2.144 3.003 1.00 88.44 87 ASN A C 1
ATOM 721 O O . ASN A 1 87 ? -4.090 3.120 3.085 1.00 88.44 87 ASN A O 1
ATOM 725 N N . ILE A 1 88 ? -3.719 1.024 2.385 1.00 86.56 88 ILE A N 1
ATOM 726 C CA . ILE A 1 88 ? -5.055 0.835 1.806 1.00 86.56 88 ILE A CA 1
ATOM 727 C C . ILE A 1 88 ? -6.136 0.879 2.893 1.00 86.56 88 ILE A C 1
ATOM 729 O O . ILE A 1 88 ? -7.119 1.607 2.742 1.00 86.56 88 ILE A O 1
ATOM 733 N N . ILE A 1 89 ? -5.958 0.166 4.004 1.00 83.69 89 ILE A N 1
ATOM 734 C CA . ILE A 1 89 ? -6.918 0.159 5.117 1.00 83.69 89 ILE A CA 1
ATOM 735 C C . ILE A 1 89 ? -7.101 1.570 5.685 1.00 83.69 89 ILE A C 1
ATOM 737 O O . ILE A 1 89 ? -8.229 2.055 5.785 1.00 83.69 89 ILE A O 1
ATOM 741 N N . MET A 1 90 ? -6.001 2.255 6.007 1.00 83.88 90 MET A N 1
ATOM 742 C CA . MET A 1 90 ? -6.011 3.595 6.600 1.00 83.88 90 MET A CA 1
ATOM 743 C C . MET A 1 90 ? -6.722 4.602 5.688 1.00 83.88 90 MET A C 1
ATOM 745 O O . MET A 1 90 ? -7.594 5.349 6.129 1.00 83.88 90 MET A O 1
ATOM 749 N N . SER A 1 91 ? -6.392 4.584 4.394 1.00 85.38 91 SER A N 1
ATOM 750 C CA . SER A 1 91 ? -6.977 5.501 3.409 1.00 85.38 91 SER A CA 1
ATOM 751 C C . SER A 1 91 ? -8.470 5.291 3.173 1.00 85.38 91 SER A C 1
ATOM 753 O O . SER A 1 91 ? -9.174 6.244 2.847 1.00 85.38 91 SER A O 1
ATOM 755 N N . ASN A 1 92 ? -8.969 4.064 3.330 1.00 83.38 92 ASN A N 1
ATOM 756 C CA . ASN A 1 92 ? -10.385 3.759 3.131 1.00 83.38 92 ASN A CA 1
ATOM 757 C C . ASN A 1 92 ? -11.210 3.886 4.415 1.00 83.38 92 ASN A C 1
ATOM 759 O O . ASN A 1 92 ? -12.419 4.086 4.322 1.00 83.38 92 ASN A O 1
ATOM 763 N N . SER A 1 93 ? -10.566 3.829 5.582 1.00 80.31 93 SER A N 1
ATOM 764 C CA . SER A 1 93 ? -11.225 3.931 6.892 1.00 80.31 93 SER A CA 1
ATOM 765 C C . SER A 1 93 ? -11.322 5.370 7.416 1.00 80.31 93 SER A C 1
ATOM 767 O O . SER A 1 93 ? -12.076 5.628 8.347 1.00 80.31 93 SER A O 1
ATOM 769 N N . ASN A 1 94 ? -10.600 6.329 6.820 1.00 82.81 94 ASN A N 1
ATOM 770 C CA . ASN A 1 94 ? -10.617 7.737 7.224 1.00 82.81 94 ASN A CA 1
ATOM 771 C C . ASN A 1 94 ? -10.925 8.670 6.039 1.00 82.81 94 ASN A C 1
ATOM 773 O O . ASN A 1 94 ? -10.197 8.709 5.046 1.00 82.81 94 ASN A O 1
ATOM 777 N N . ALA A 1 95 ? -11.999 9.458 6.155 1.00 85.88 95 ALA A N 1
ATOM 778 C CA . ALA A 1 95 ? -12.469 10.333 5.081 1.00 85.88 95 ALA A CA 1
ATOM 779 C C . ALA A 1 95 ? -11.480 11.457 4.722 1.00 85.88 95 ALA A C 1
ATOM 781 O O . ALA A 1 95 ? -11.357 11.800 3.546 1.00 85.88 95 ALA A O 1
ATOM 782 N N . ASP A 1 96 ? -10.762 12.014 5.698 1.00 86.75 96 ASP A N 1
ATOM 783 C CA . ASP A 1 96 ? -9.771 13.065 5.455 1.00 86.75 96 ASP A CA 1
ATOM 784 C C . ASP A 1 96 ? -8.544 12.497 4.736 1.00 86.75 96 ASP A C 1
ATOM 786 O O . ASP A 1 96 ? -8.079 13.072 3.751 1.00 86.75 96 ASP A O 1
ATOM 790 N N . MET A 1 97 ? -8.074 11.314 5.150 1.00 87.25 97 MET A N 1
ATOM 791 C CA . MET A 1 97 ? -7.006 10.593 4.448 1.00 87.25 97 MET A CA 1
ATOM 792 C C . MET A 1 97 ? -7.412 10.271 3.011 1.00 87.25 97 MET A C 1
ATOM 794 O O . MET A 1 97 ? -6.632 10.499 2.088 1.00 87.25 97 MET A O 1
ATOM 798 N N . LYS A 1 98 ? -8.651 9.812 2.804 1.00 87.19 98 LYS A N 1
ATOM 799 C CA . LYS A 1 98 ? -9.195 9.551 1.470 1.00 87.19 98 LYS A CA 1
ATOM 800 C C . LYS A 1 98 ? -9.174 10.799 0.590 1.00 87.19 98 LYS A C 1
ATOM 802 O O . LYS A 1 98 ? -8.737 10.717 -0.556 1.00 87.19 98 LYS A O 1
ATOM 807 N N . ARG A 1 99 ? -9.606 11.952 1.115 1.00 90.44 99 ARG A N 1
ATOM 808 C CA . ARG A 1 99 ? -9.586 13.230 0.380 1.00 90.44 99 ARG A CA 1
ATOM 809 C C . ARG A 1 99 ? -8.162 13.678 0.047 1.00 90.44 99 ARG A C 1
ATOM 811 O O . ARG A 1 99 ? -7.926 14.098 -1.082 1.00 90.44 99 ARG A O 1
ATOM 818 N N . ASN A 1 100 ? -7.214 13.536 0.975 1.00 90.88 100 ASN A N 1
ATOM 819 C CA . ASN A 1 100 ? -5.803 13.861 0.733 1.00 90.88 100 ASN A CA 1
ATOM 820 C C . ASN A 1 100 ? -5.184 12.963 -0.348 1.00 90.88 100 ASN A C 1
ATOM 822 O O . ASN A 1 100 ? -4.517 13.440 -1.257 1.00 90.88 100 ASN A O 1
ATOM 826 N N . ILE A 1 101 ? -5.459 11.662 -0.317 1.00 88.81 101 ILE A N 1
ATOM 827 C CA . ILE A 1 101 ? -4.989 10.741 -1.360 1.00 88.81 101 ILE A CA 1
ATOM 828 C C . ILE A 1 101 ? -5.637 11.061 -2.710 1.00 88.81 101 ILE A C 1
ATOM 830 O O . ILE A 1 101 ? -4.978 11.006 -3.748 1.00 88.81 101 ILE A O 1
ATOM 834 N N . GLN A 1 102 ? -6.920 11.423 -2.733 1.00 89.50 102 GLN A N 1
ATOM 835 C CA . GLN A 1 102 ? -7.594 11.850 -3.961 1.00 89.50 102 GLN A CA 1
ATOM 836 C C . GLN A 1 102 ? -6.998 13.144 -4.529 1.00 89.50 102 GLN A C 1
ATOM 838 O O . GLN A 1 102 ? -6.817 13.228 -5.741 1.00 89.50 102 GLN A O 1
ATOM 843 N N . SER A 1 103 ? -6.650 14.120 -3.685 1.00 92.25 103 SER A N 1
ATOM 844 C CA . SER A 1 103 ? -6.024 15.365 -4.143 1.00 92.25 103 SER A CA 1
ATOM 845 C C . SER A 1 103 ? -4.617 15.137 -4.702 1.00 92.25 103 SER A C 1
ATOM 847 O O . SER A 1 103 ? -4.254 15.761 -5.697 1.00 92.25 103 SER A O 1
ATOM 849 N N . ILE A 1 104 ? -3.857 14.191 -4.141 1.00 90.81 104 ILE A N 1
ATOM 850 C CA . ILE A 1 104 ? -2.572 13.762 -4.706 1.00 90.81 104 ILE A CA 1
ATOM 851 C C . ILE A 1 104 ? -2.793 13.071 -6.058 1.00 90.81 104 ILE A C 1
ATOM 853 O O . ILE A 1 104 ? -2.123 13.406 -7.029 1.00 90.81 104 ILE A O 1
ATOM 857 N N . ASN A 1 105 ? -3.768 12.161 -6.166 1.00 86.62 105 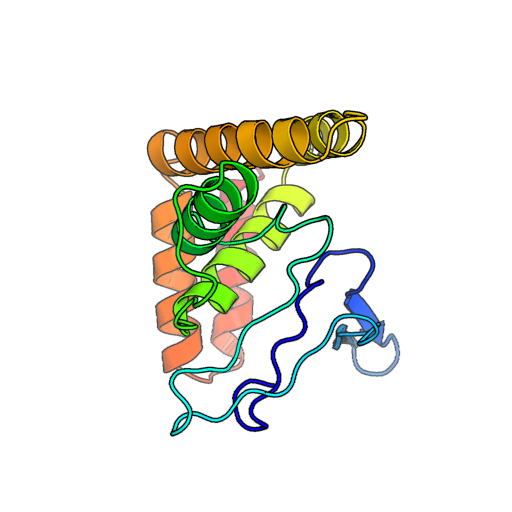ASN A N 1
ATOM 858 C CA . ASN A 1 105 ? -4.046 11.407 -7.398 1.00 86.62 105 ASN A CA 1
ATOM 859 C C . ASN A 1 105 ? -4.382 12.282 -8.617 1.00 86.62 105 ASN A C 1
ATOM 861 O O . ASN A 1 105 ? -4.118 11.864 -9.741 1.00 86.62 105 ASN A O 1
ATOM 865 N N . ILE A 1 106 ? -4.970 13.467 -8.420 1.00 88.81 106 ILE A N 1
ATOM 866 C CA . ILE A 1 106 ? -5.345 14.365 -9.526 1.00 88.81 106 ILE A CA 1
ATOM 867 C C . ILE A 1 106 ? -4.208 15.285 -9.984 1.00 88.81 106 ILE A C 1
ATOM 869 O O . ILE A 1 106 ? -4.389 16.045 -10.937 1.00 88.81 106 ILE A O 1
ATOM 873 N N . LEU A 1 107 ? -3.049 15.268 -9.315 1.00 87.94 107 LEU A N 1
ATOM 874 C CA . LEU A 1 107 ? -1.908 16.061 -9.766 1.00 87.94 107 LEU A CA 1
ATOM 875 C C . LEU A 1 107 ? -1.479 15.562 -11.154 1.00 87.94 107 LEU A C 1
ATOM 877 O O . LEU A 1 107 ? -1.350 14.354 -11.339 1.00 87.94 107 LEU A O 1
ATOM 881 N N . PRO A 1 108 ? -1.245 16.454 -12.132 1.00 81.81 108 PRO A N 1
ATOM 882 C CA . PRO A 1 108 ? -0.991 16.050 -13.516 1.00 81.81 108 PRO A CA 1
ATOM 883 C C . PRO A 1 108 ? 0.381 15.392 -13.702 1.00 81.81 108 PRO A C 1
ATOM 885 O O . 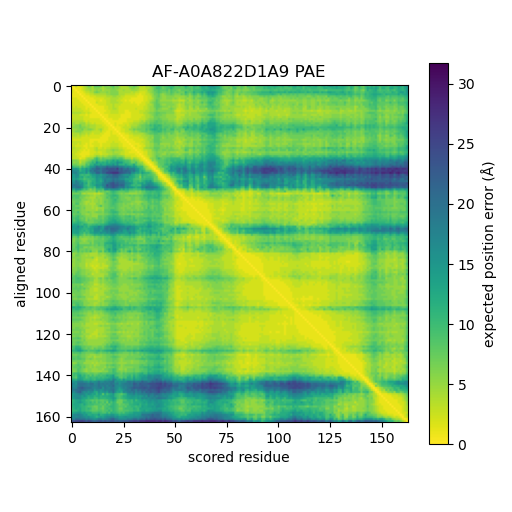PRO A 1 108 ? 0.545 14.534 -14.564 1.00 81.81 108 PRO A O 1
ATOM 888 N N . ASP A 1 109 ? 1.352 15.768 -12.873 1.00 85.12 109 ASP A N 1
ATOM 889 C CA . ASP A 1 109 ? 2.738 15.329 -12.980 1.00 85.12 109 ASP A CA 1
ATOM 890 C C . ASP A 1 109 ? 3.019 14.091 -12.116 1.00 85.12 109 ASP A C 1
ATOM 892 O O . ASP A 1 109 ? 2.747 14.085 -10.913 1.00 85.12 109 ASP A O 1
ATOM 896 N N . VAL A 1 110 ? 3.583 13.057 -12.744 1.00 77.88 110 VAL A N 1
ATOM 897 C CA . VAL A 1 110 ? 3.925 11.764 -12.128 1.00 77.88 110 VAL A CA 1
ATOM 898 C C . VAL A 1 110 ? 4.894 11.952 -10.963 1.00 77.88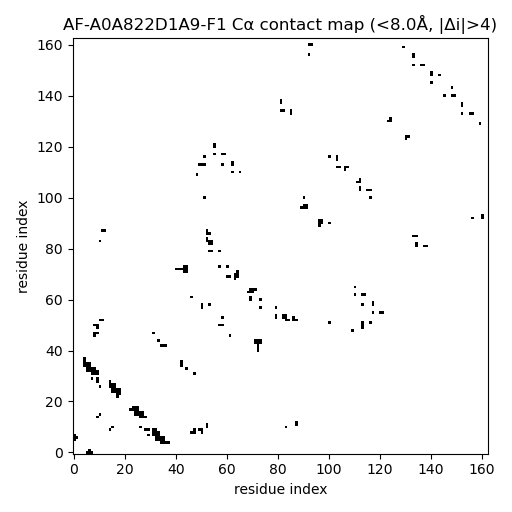 110 VAL A C 1
ATOM 900 O O . VAL A 1 110 ? 4.645 11.470 -9.858 1.00 77.88 110 VAL A O 1
ATOM 903 N N . GLN A 1 111 ? 5.973 12.706 -11.185 1.00 79.50 111 GLN A N 1
ATOM 904 C CA . GLN A 1 111 ? 7.014 12.929 -10.180 1.00 79.50 111 GLN A CA 1
ATOM 905 C C . GLN A 1 111 ? 6.440 13.661 -8.965 1.00 79.50 111 GLN A C 1
ATOM 907 O O . GLN A 1 111 ? 6.684 13.287 -7.817 1.00 79.50 111 GLN A O 1
ATOM 912 N N . LYS A 1 112 ? 5.593 14.662 -9.208 1.00 85.62 112 LYS A N 1
ATOM 913 C CA . LYS A 1 112 ? 4.882 15.397 -8.169 1.00 85.62 112 LYS A CA 1
ATOM 914 C C . LYS A 1 112 ? 3.918 14.501 -7.396 1.00 85.62 112 LYS A C 1
ATOM 916 O O . LYS A 1 112 ? 3.891 14.594 -6.172 1.00 85.62 112 LYS A O 1
ATOM 921 N N . ARG A 1 113 ? 3.157 13.619 -8.060 1.00 86.19 113 ARG A N 1
ATOM 922 C CA . ARG A 1 113 ? 2.285 12.644 -7.372 1.00 86.19 113 ARG A CA 1
ATOM 923 C C . ARG A 1 113 ? 3.073 11.787 -6.392 1.00 86.19 113 ARG A C 1
ATOM 925 O O . ARG A 1 113 ? 2.637 11.597 -5.260 1.00 86.19 113 ARG A O 1
ATOM 932 N N . GLN A 1 114 ? 4.230 11.295 -6.808 1.00 82.62 114 GLN A N 1
ATOM 933 C CA . GLN A 1 114 ? 5.058 10.413 -5.990 1.00 82.62 114 GLN A CA 1
ATOM 934 C C . GLN A 1 114 ? 5.708 11.147 -4.825 1.00 82.62 114 GLN A C 1
ATOM 936 O O . GLN A 1 114 ? 5.653 10.668 -3.696 1.00 82.62 114 GLN A O 1
ATOM 941 N N . LEU A 1 115 ? 6.239 12.345 -5.072 1.00 86.69 115 LEU A N 1
ATOM 942 C CA . LEU A 1 115 ? 6.834 13.172 -4.028 1.00 86.69 115 LEU A CA 1
ATOM 943 C C . LEU A 1 115 ? 5.807 13.547 -2.953 1.00 86.69 115 LEU A C 1
ATOM 945 O O . LEU A 1 115 ? 6.094 13.465 -1.761 1.00 86.69 115 LEU A O 1
ATOM 949 N N . GLU A 1 116 ? 4.603 13.949 -3.361 1.00 90.25 116 GLU A N 1
ATOM 950 C CA . GLU A 1 116 ? 3.536 14.282 -2.416 1.00 90.25 116 GLU A CA 1
ATOM 951 C C . GLU A 1 116 ? 2.996 13.035 -1.701 1.00 90.25 116 GLU A C 1
ATOM 953 O O . GLU A 1 116 ? 2.695 13.106 -0.510 1.00 90.25 116 GLU A O 1
ATOM 958 N N . SER A 1 117 ? 2.967 11.874 -2.369 1.00 88.00 117 SER A N 1
ATOM 959 C CA . SER A 1 117 ? 2.667 10.589 -1.717 1.00 88.00 117 SER A CA 1
ATOM 960 C C . SER A 1 117 ? 3.698 10.263 -0.634 1.00 88.00 117 SER A C 1
ATOM 962 O O . SER A 1 117 ? 3.319 9.868 0.467 1.00 88.00 117 SER A O 1
ATOM 964 N N . LEU A 1 118 ? 4.991 10.481 -0.905 1.00 88.50 118 LEU A N 1
ATOM 965 C CA . LEU A 1 118 ? 6.066 10.183 0.042 1.00 88.50 118 LEU A CA 1
ATOM 966 C C . LEU A 1 118 ? 5.936 11.041 1.288 1.00 88.50 118 LEU A C 1
ATOM 968 O O . LEU A 1 118 ? 5.882 10.522 2.402 1.00 88.50 118 LEU A O 1
ATOM 972 N N . LYS A 1 119 ? 5.809 12.355 1.091 1.00 90.50 119 LYS A N 1
ATOM 973 C CA . LYS A 1 119 ? 5.608 13.304 2.187 1.00 90.50 119 LYS A CA 1
ATOM 974 C C . LYS A 1 119 ? 4.377 12.947 3.011 1.00 90.50 119 LYS A C 1
ATOM 976 O O . LYS A 1 119 ? 4.432 12.990 4.238 1.00 90.50 119 LYS A O 1
ATOM 981 N N . PHE A 1 120 ? 3.276 12.590 2.348 1.00 91.44 120 PHE A N 1
ATOM 982 C CA . PHE A 1 120 ? 2.038 12.210 3.016 1.00 91.44 120 PHE A CA 1
ATOM 983 C C . PHE A 1 120 ? 2.237 10.994 3.928 1.00 91.44 120 PHE A C 1
ATOM 985 O O . PHE A 1 120 ? 1.909 11.072 5.115 1.00 91.44 120 PHE A O 1
ATOM 992 N N . TRP A 1 121 ? 2.808 9.898 3.418 1.00 89.19 121 TRP A N 1
ATOM 993 C CA . TRP A 1 121 ? 3.004 8.682 4.211 1.00 89.19 121 TRP A CA 1
ATOM 994 C C . TRP A 1 121 ? 4.055 8.843 5.300 1.00 89.19 121 TRP A C 1
ATOM 996 O O . TRP A 1 121 ? 3.807 8.408 6.424 1.00 89.19 121 TRP A O 1
ATOM 1006 N N . GLN A 1 122 ? 5.171 9.519 5.022 1.00 89.31 122 GLN A N 1
ATOM 1007 C CA . GLN A 1 122 ? 6.186 9.820 6.033 1.00 89.31 122 GLN A CA 1
ATOM 1008 C C . GLN A 1 122 ? 5.590 10.635 7.185 1.00 89.31 122 GLN A C 1
ATOM 1010 O O . GLN A 1 122 ? 5.732 10.263 8.352 1.00 89.31 122 GLN A O 1
ATOM 1015 N N . ASN A 1 123 ? 4.852 11.704 6.871 1.00 89.56 123 ASN A N 1
ATOM 1016 C CA . ASN A 1 123 ? 4.191 12.517 7.885 1.00 89.56 123 ASN A CA 1
ATOM 1017 C C . ASN A 1 123 ? 3.143 11.709 8.660 1.00 89.56 123 ASN A C 1
ATOM 1019 O O . ASN A 1 123 ? 3.088 11.791 9.888 1.00 89.56 123 ASN A O 1
ATOM 1023 N N . LEU A 1 124 ? 2.330 10.896 7.977 1.00 87.25 124 LEU A N 1
ATOM 1024 C CA . LEU A 1 124 ? 1.330 10.064 8.641 1.00 87.25 124 LEU A CA 1
ATOM 1025 C C . LEU A 1 124 ? 1.985 9.078 9.613 1.00 87.25 124 LEU A C 1
ATOM 1027 O O . LEU A 1 124 ? 1.547 8.972 10.752 1.00 87.25 124 LEU A O 1
ATOM 1031 N N . LYS A 1 125 ? 3.049 8.389 9.199 1.00 87.12 125 LYS A N 1
ATOM 1032 C CA . LYS A 1 125 ? 3.777 7.420 10.030 1.00 87.12 125 LYS A CA 1
ATOM 1033 C C . LYS A 1 125 ? 4.398 8.052 11.271 1.00 87.12 125 LYS A C 1
ATOM 1035 O O . LYS A 1 125 ? 4.400 7.436 12.331 1.00 87.12 125 LYS A O 1
ATOM 1040 N N . GLN A 1 126 ? 4.905 9.277 11.143 1.00 86.19 126 GLN A N 1
ATOM 1041 C CA . GLN A 1 126 ? 5.527 10.011 12.247 1.00 86.19 126 GLN A CA 1
ATOM 1042 C C . GLN A 1 126 ? 4.500 10.581 13.232 1.00 86.19 126 GLN A C 1
ATOM 1044 O O . GLN A 1 126 ? 4.724 10.568 14.440 1.00 86.19 126 GLN A O 1
ATOM 1049 N N . THR A 1 127 ? 3.377 11.095 12.728 1.00 83.69 127 THR A N 1
ATOM 1050 C CA . THR A 1 127 ? 2.391 11.825 13.543 1.00 83.69 127 THR A CA 1
ATOM 1051 C C . THR A 1 127 ? 1.267 10.937 14.067 1.00 83.69 127 THR A C 1
ATOM 1053 O O . THR A 1 127 ? 0.683 11.219 15.116 1.00 83.69 127 THR A O 1
ATOM 1056 N N . ASN A 1 128 ? 0.956 9.840 13.376 1.00 83.50 128 ASN A N 1
ATOM 1057 C CA . ASN A 1 128 ? -0.115 8.941 13.761 1.00 83.50 128 ASN A CA 1
ATOM 1058 C C . ASN A 1 128 ? 0.415 7.826 14.667 1.00 83.50 128 ASN A C 1
ATOM 1060 O O . ASN A 1 128 ? 0.872 6.779 14.207 1.00 83.50 128 ASN A O 1
ATOM 1064 N N . LYS A 1 129 ? 0.258 8.026 15.982 1.00 79.12 129 LYS A N 1
ATOM 1065 C CA . LYS A 1 129 ? 0.604 7.047 17.031 1.00 79.12 129 LYS A CA 1
ATOM 1066 C C . LYS A 1 129 ? -0.001 5.649 16.823 1.00 79.12 129 LYS A C 1
ATOM 1068 O O . LYS A 1 129 ? 0.462 4.684 17.425 1.00 79.12 129 LYS A O 1
ATOM 1073 N N . HIS A 1 130 ? -1.042 5.529 16.002 1.00 78.75 130 HIS A N 1
ATOM 1074 C CA . HIS A 1 130 ? -1.728 4.272 15.734 1.00 78.75 130 HIS A CA 1
ATOM 1075 C C . HIS A 1 130 ? -1.151 3.505 14.546 1.00 78.75 130 HIS A C 1
ATOM 1077 O O . HIS A 1 130 ? -1.336 2.292 14.485 1.00 78.75 130 HIS A O 1
ATOM 1083 N N . TYR A 1 131 ? -0.402 4.165 13.656 1.00 85.12 131 TYR A N 1
ATOM 1084 C CA . TYR A 1 131 ? 0.192 3.521 12.485 1.00 85.12 131 TYR A CA 1
ATOM 1085 C C . TYR A 1 131 ? 1.120 2.371 12.897 1.00 85.12 131 TYR A C 1
ATOM 1087 O O . TYR A 1 131 ? 0.923 1.229 12.489 1.00 85.12 131 TYR A O 1
ATOM 1095 N N . SER A 1 132 ? 2.081 2.641 13.785 1.00 82.94 132 SER A N 1
ATOM 1096 C CA . SER A 1 132 ? 3.018 1.623 14.276 1.00 82.94 132 SER A CA 1
ATOM 1097 C C . SER A 1 132 ? 2.321 0.511 15.065 1.00 82.94 132 SER A C 1
ATOM 1099 O O . SER A 1 132 ? 2.729 -0.645 14.980 1.00 82.94 132 SER A O 1
ATOM 1101 N N . LYS A 1 133 ? 1.245 0.833 15.804 1.00 83.25 133 LYS A N 1
ATOM 1102 C CA . LYS A 1 133 ? 0.441 -0.166 16.527 1.00 83.25 133 LYS A CA 1
ATOM 1103 C C . LYS A 1 133 ? -0.235 -1.131 15.548 1.00 83.25 133 LYS A C 1
ATOM 1105 O O . LYS A 1 133 ? -0.131 -2.339 15.730 1.00 83.25 133 LYS A O 1
ATOM 1110 N N . LEU A 1 134 ? -0.885 -0.602 14.511 1.00 83.06 134 LEU A N 1
ATOM 1111 C CA . LEU A 1 134 ? -1.555 -1.399 13.483 1.00 83.06 134 LEU A CA 1
ATOM 1112 C C . LEU A 1 134 ? -0.567 -2.234 12.670 1.00 83.06 134 LEU A C 1
ATOM 1114 O O . LEU A 1 134 ? -0.819 -3.412 12.445 1.00 83.06 134 LEU A O 1
ATOM 1118 N N . LEU A 1 135 ? 0.578 -1.662 12.290 1.00 84.56 135 LEU A N 1
ATOM 1119 C CA . LEU A 1 135 ? 1.612 -2.395 11.562 1.00 84.56 135 LEU A CA 1
ATOM 1120 C C . LEU A 1 135 ? 2.156 -3.574 12.381 1.00 84.56 135 LEU A C 1
ATOM 1122 O O . LEU A 1 135 ? 2.329 -4.665 11.846 1.00 84.56 135 LEU A O 1
ATOM 1126 N N . ASN A 1 136 ? 2.401 -3.373 13.678 1.00 82.81 136 ASN A N 1
ATOM 1127 C CA . ASN A 1 136 ? 2.844 -4.448 14.567 1.00 82.81 136 ASN A CA 1
ATOM 1128 C C . ASN A 1 136 ? 1.768 -5.516 14.757 1.00 82.81 136 ASN A C 1
ATOM 1130 O O . ASN A 1 136 ? 2.095 -6.699 14.758 1.00 82.81 136 ASN A O 1
ATOM 1134 N N . LEU A 1 137 ? 0.501 -5.111 14.880 1.00 79.75 137 LEU A N 1
ATOM 1135 C CA . LEU A 1 137 ? -0.606 -6.056 14.943 1.00 79.75 137 LEU A CA 1
ATOM 1136 C C . LEU A 1 137 ? -0.644 -6.899 13.666 1.00 79.75 137 LEU A C 1
ATOM 1138 O O . LEU A 1 137 ? -0.581 -8.113 13.759 1.00 79.75 137 LEU A O 1
ATOM 1142 N N . MET A 1 138 ? -0.643 -6.279 12.483 1.00 79.81 138 MET A N 1
ATOM 1143 C CA . MET A 1 138 ? -0.666 -6.999 11.204 1.00 79.81 138 MET A CA 1
ATOM 1144 C C . MET A 1 138 ? 0.474 -8.017 11.064 1.00 79.81 138 MET A C 1
ATOM 1146 O O . MET A 1 138 ? 0.215 -9.124 10.607 1.00 79.81 138 MET A O 1
ATOM 1150 N N . LYS A 1 139 ? 1.691 -7.694 11.526 1.00 79.56 139 LYS A N 1
ATOM 1151 C CA . LYS A 1 139 ? 2.813 -8.652 11.570 1.00 79.56 139 LYS A CA 1
ATOM 1152 C C . LYS A 1 139 ? 2.507 -9.876 12.442 1.00 79.56 139 LYS A C 1
ATOM 1154 O O . LYS A 1 139 ? 2.711 -11.000 12.011 1.00 79.56 139 LYS A O 1
ATOM 1159 N N . GLN A 1 140 ? 1.948 -9.671 13.636 1.00 76.88 140 GLN A N 1
ATOM 1160 C CA . GLN A 1 140 ? 1.561 -10.772 14.531 1.00 76.88 140 GLN A CA 1
ATOM 1161 C C . GLN A 1 140 ? 0.438 -11.645 13.946 1.00 76.88 140 GLN A C 1
ATOM 1163 O O . GLN A 1 140 ? 0.349 -12.839 14.236 1.00 76.88 140 GLN A O 1
ATOM 1168 N N . LEU A 1 141 ? -0.454 -11.062 13.141 1.00 72.00 141 LEU A N 1
ATOM 1169 C CA . LEU A 1 141 ? -1.523 -11.818 12.482 1.00 72.00 141 LEU A CA 1
ATOM 1170 C C . LEU A 1 141 ? -0.986 -12.665 11.325 1.00 72.00 141 LEU A C 1
ATOM 1172 O O . LEU A 1 141 ? -1.415 -13.809 11.190 1.00 72.00 141 LEU A O 1
ATOM 1176 N N . ASP A 1 142 ? -0.031 -12.130 10.560 1.00 66.62 142 ASP A N 1
ATOM 1177 C CA . ASP A 1 142 ? 0.678 -12.848 9.490 1.00 66.62 142 ASP A CA 1
ATOM 1178 C C . ASP A 1 142 ? 1.409 -14.087 10.043 1.00 66.62 142 ASP A C 1
ATOM 1180 O O . ASP A 1 142 ? 1.364 -15.169 9.467 1.00 66.62 142 ASP A O 1
ATOM 1184 N N . GLU A 1 143 ? 1.976 -13.970 11.247 1.00 66.69 143 GLU A N 1
ATOM 1185 C CA . GLU A 1 143 ? 2.673 -15.065 11.932 1.00 66.69 143 GLU A CA 1
ATOM 1186 C C . GLU A 1 143 ? 1.733 -16.113 12.569 1.00 66.69 143 GLU A C 1
ATOM 1188 O O . GLU A 1 143 ? 2.139 -17.257 12.782 1.00 66.69 143 GLU A O 1
ATOM 1193 N N . SER A 1 144 ? 0.484 -15.756 12.903 1.00 62.28 144 SER A N 1
ATOM 1194 C CA . SER A 1 144 ? -0.404 -16.601 13.730 1.00 62.28 144 SER A CA 1
ATOM 1195 C C . SER A 1 144 ? -1.426 -17.441 12.959 1.00 62.28 144 SER A C 1
ATOM 1197 O O . SER A 1 144 ? -1.969 -18.380 13.539 1.00 62.28 144 SER A O 1
ATOM 1199 N N . ASN A 1 145 ? -1.678 -17.159 11.675 1.00 55.47 145 ASN A N 1
ATOM 1200 C CA . ASN A 1 145 ? -2.503 -17.964 10.754 1.00 55.47 145 ASN A CA 1
ATOM 1201 C C . ASN A 1 145 ? -3.900 -18.400 11.283 1.00 55.47 145 ASN A C 1
ATOM 1203 O O . ASN A 1 145 ? -4.450 -19.421 10.868 1.00 55.47 145 ASN A O 1
ATOM 1207 N N . GLN A 1 146 ? -4.502 -17.644 12.212 1.00 57.88 146 GLN A N 1
ATOM 1208 C CA . GLN A 1 146 ? -5.791 -17.972 12.844 1.00 57.88 146 GLN A CA 1
ATOM 1209 C C . GLN A 1 146 ? -6.915 -17.023 12.399 1.00 57.88 146 GLN A C 1
ATOM 1211 O O . GLN A 1 146 ? -6.754 -15.810 12.388 1.00 57.88 146 GLN A O 1
ATOM 1216 N N . SER A 1 147 ? -8.111 -17.541 12.099 1.00 57.28 147 SER A N 1
ATOM 1217 C CA . SER A 1 147 ? -9.269 -16.723 11.679 1.00 57.28 147 SER A CA 1
ATOM 1218 C C . SER A 1 147 ? -9.759 -15.724 12.746 1.00 57.28 147 SER A C 1
ATOM 1220 O O . SER A 1 147 ? -10.375 -14.714 12.407 1.00 57.28 147 SER A O 1
ATOM 1222 N N . SER A 1 148 ? -9.460 -15.960 14.029 1.00 59.31 148 SER A N 1
ATOM 1223 C CA . SER A 1 148 ? -9.715 -15.030 15.144 1.00 59.31 148 SER A CA 1
ATOM 1224 C C . SER A 1 148 ? -8.898 -13.734 15.041 1.00 59.31 148 SER A C 1
ATOM 1226 O O . SER A 1 148 ? -9.342 -12.690 15.519 1.00 59.31 148 SER A O 1
ATOM 1228 N N . SER A 1 149 ? -7.754 -13.771 14.356 1.00 62.03 149 SER A N 1
ATOM 1229 C CA . SER A 1 149 ? -6.837 -12.648 14.150 1.00 62.03 149 SER A CA 1
ATOM 1230 C C . SER A 1 149 ? -7.465 -11.497 13.348 1.00 62.03 149 SER A C 1
ATOM 1232 O O . SER A 1 149 ? -7.252 -10.324 13.659 1.00 62.03 149 SER A O 1
ATOM 1234 N N . PHE A 1 150 ? -8.330 -11.796 12.373 1.00 64.25 150 PHE A N 1
ATOM 1235 C CA . PHE A 1 150 ? -9.023 -10.767 11.584 1.00 64.25 150 PHE A CA 1
ATOM 1236 C C . PHE A 1 150 ? -10.084 -10.001 12.380 1.00 64.25 150 PHE A C 1
ATOM 1238 O O . PHE A 1 150 ? -10.256 -8.800 12.173 1.00 64.25 150 PHE A O 1
ATOM 1245 N N . ALA A 1 151 ? -10.781 -10.671 13.302 1.00 65.81 151 ALA A N 1
ATOM 1246 C CA . ALA A 1 151 ? -11.756 -10.015 14.171 1.00 65.81 151 ALA A CA 1
ATOM 1247 C C . ALA A 1 151 ? -11.072 -9.004 15.106 1.00 65.81 151 ALA A C 1
ATOM 1249 O O . ALA A 1 151 ? -11.582 -7.902 15.290 1.00 65.81 151 ALA A O 1
ATOM 1250 N N . VAL A 1 152 ? -9.883 -9.348 15.617 1.00 70.88 152 VAL A N 1
ATOM 1251 C CA . VAL A 1 152 ? -9.047 -8.447 16.426 1.00 70.88 152 VAL A CA 1
ATOM 1252 C C . VAL A 1 152 ? -8.563 -7.252 15.602 1.00 70.88 152 VAL A C 1
ATOM 1254 O O . VAL A 1 152 ? -8.655 -6.118 16.066 1.00 70.88 152 VAL A O 1
ATOM 1257 N N . LEU A 1 153 ? -8.100 -7.476 14.364 1.00 71.88 153 LEU A N 1
ATOM 1258 C CA . LEU A 1 153 ? -7.687 -6.388 13.469 1.00 71.88 153 LEU A CA 1
ATOM 1259 C C . LEU A 1 153 ? -8.832 -5.414 13.194 1.00 71.88 153 LEU A C 1
ATOM 1261 O O . LEU A 1 153 ? -8.642 -4.204 13.278 1.00 71.88 153 LEU A O 1
ATOM 1265 N N . LYS A 1 154 ? -10.016 -5.945 12.875 1.00 71.62 154 LYS A N 1
ATOM 1266 C CA . LYS A 1 154 ? -11.207 -5.147 12.586 1.00 71.62 154 LYS A CA 1
ATOM 1267 C C . LYS A 1 154 ? -11.625 -4.304 13.792 1.00 71.62 154 LYS A C 1
ATOM 1269 O O . LYS A 1 154 ? -11.809 -3.103 13.634 1.00 71.62 154 LYS A O 1
ATOM 1274 N N . ASP A 1 155 ? -11.737 -4.913 14.969 1.00 75.19 155 ASP A N 1
ATOM 1275 C CA . ASP A 1 155 ? -12.129 -4.221 16.203 1.00 75.19 155 ASP A CA 1
ATOM 1276 C C . ASP A 1 155 ? -11.128 -3.109 16.567 1.00 75.19 155 ASP A C 1
ATOM 1278 O O . ASP A 1 155 ? -11.511 -1.995 16.924 1.00 75.19 155 ASP A O 1
ATOM 1282 N N . GLU A 1 156 ? -9.828 -3.358 16.391 1.00 73.19 156 GLU A N 1
ATOM 1283 C CA . GLU A 1 156 ? -8.805 -2.333 16.597 1.00 73.19 156 GLU A CA 1
ATOM 1284 C C . GLU A 1 156 ? -8.865 -1.220 15.543 1.00 73.19 156 GLU A C 1
ATOM 1286 O O . GLU A 1 156 ? -8.765 -0.054 15.908 1.00 73.19 156 GLU A O 1
ATOM 1291 N N . ILE A 1 157 ? -9.089 -1.525 14.261 1.00 74.75 157 ILE A N 1
ATOM 1292 C CA . ILE A 1 157 ? -9.319 -0.501 13.227 1.00 74.75 157 ILE A CA 1
ATOM 1293 C C . ILE A 1 157 ? -10.537 0.359 13.600 1.00 74.75 157 ILE A C 1
ATOM 1295 O O . ILE A 1 157 ? -10.447 1.586 13.598 1.00 74.75 157 ILE A O 1
ATOM 1299 N N . GLU A 1 158 ? -11.658 -0.256 13.975 1.00 74.38 158 GLU A N 1
ATOM 1300 C CA . GLU A 1 158 ? -12.892 0.454 14.328 1.00 74.38 158 GLU A CA 1
ATOM 1301 C C . GLU A 1 158 ? -12.702 1.368 15.548 1.00 74.38 158 GLU A C 1
ATOM 1303 O O . GLU A 1 158 ? -13.081 2.539 15.493 1.00 74.38 158 GLU A O 1
ATOM 1308 N N . LYS A 1 159 ? -12.039 0.902 16.615 1.00 73.12 159 LYS A N 1
ATOM 1309 C CA . LYS A 1 159 ? -11.693 1.731 17.791 1.00 73.12 159 LYS A CA 1
ATOM 1310 C C . LYS A 1 159 ? -10.812 2.931 17.451 1.00 73.12 159 LYS A C 1
ATOM 1312 O O . LYS A 1 159 ? -10.848 3.945 18.146 1.00 73.12 159 LYS A O 1
ATOM 1317 N N . LEU A 1 160 ? -9.965 2.799 16.435 1.00 65.88 160 LEU A N 1
ATOM 1318 C CA . LEU A 1 160 ? -9.007 3.830 16.050 1.00 65.88 160 LEU A CA 1
ATOM 1319 C C . LEU A 1 160 ? -9.628 4.938 15.204 1.00 65.88 160 LEU A C 1
ATOM 1321 O O . LEU A 1 160 ? -9.167 6.076 15.284 1.00 65.88 160 LEU A O 1
ATOM 1325 N N . PHE A 1 161 ? -10.658 4.620 14.420 1.00 66.69 161 PHE A N 1
ATOM 1326 C CA . PHE A 1 161 ? -11.305 5.570 13.514 1.00 66.69 161 PHE A CA 1
ATOM 1327 C C . PHE A 1 161 ? -12.656 6.104 14.006 1.00 66.69 161 PHE A C 1
ATOM 1329 O O . PHE A 1 161 ? -13.115 7.107 13.469 1.00 66.69 161 PHE A O 1
ATOM 1336 N N . ASN A 1 162 ? -13.262 5.496 15.032 1.00 63.38 162 ASN A N 1
ATOM 1337 C CA . ASN A 1 162 ? -14.554 5.913 15.596 1.00 63.38 162 ASN A CA 1
ATOM 1338 C C . ASN A 1 162 ? -14.450 6.734 16.904 1.00 63.38 162 ASN A C 1
ATOM 1340 O O . ASN A 1 162 ? -15.349 6.639 17.739 1.00 63.38 162 ASN A O 1
ATOM 1344 N N . ASN A 1 163 ? -13.387 7.531 17.096 1.00 48.50 163 ASN A N 1
ATOM 1345 C CA . ASN A 1 163 ? -13.334 8.542 18.171 1.00 48.50 163 ASN A CA 1
ATOM 1346 C C . ASN A 1 163 ? -13.716 9.929 17.657 1.00 48.50 163 ASN A C 1
ATOM 1348 O O . ASN A 1 163 ? -13.048 10.391 16.705 1.00 48.50 163 ASN A O 1
#

Mean predicted aligned error: 7.74 Å

Solvent-accessible surface area (backbone atoms only — not comparable to full-atom values): 9694 Å² total; per-residue (Å²): 89,67,96,72,35,37,48,49,67,53,79,47,76,92,30,50,43,78,40,82,90,76,73,42,78,41,84,47,72,63,90,58,43,43,75,53,50,96,88,43,91,73,51,59,68,86,84,57,97,60,61,70,33,53,32,68,70,59,45,51,50,50,51,28,44,78,69,73,74,44,71,76,61,71,87,86,53,80,65,41,58,58,42,24,51,49,43,50,50,52,35,74,66,30,72,66,51,35,50,52,53,50,59,41,69,68,46,91,48,68,69,58,30,51,53,52,39,48,53,50,51,54,50,45,57,73,70,35,80,57,49,63,54,51,55,53,49,51,53,56,41,71,75,59,79,47,81,68,46,57,57,54,52,49,54,52,51,48,64,70,62,72,117

Nearest PDB structures (foldseek):
  8qji-assembly1_A  TM=5.802E-01  e=4.495E-02  Homo sapiens
  5vio-assembly4_D  TM=5.122E-01  e=3.639E-02  Homo sapiens
  5t8o-assembly1_A  TM=3.807E-01  e=2.704E-01  Mus musculus

Foldseek 3Di:
DVVQQKDQLDPAPVQWDQDPVVRDTDGHDSVQMDGDDPPDQPPQGPHDQDPLLWDLLVLVQVLCVVVVNHDSGDDDDPLRVLSSVLSRLVCVLAPVSVVQLVVLSPDPDRSSSSVSSNVSVVCCCVPPPCSVVLSVLSVVCVVPVDPVSVVVSVVSSCVSRVD

Secondary structure (DSSP, 8-state):
-GGGTEE-S--SGGGEEEETTTTEEEE---TT-EE--TT-TT------S--TTS-HHHHHHHHHHHTT-S-S-----THHHHHHHHHHHHHHH-HHHHHHHHHHHT-S-HHHHHHHHHHHHHHHHHH-TTHHHHHHHHHHHHHH--THHHHHHHHHHHHHH--

pLDDT: mean 77.18, std 10.77, range [47.47, 92.25]